Protein AF-A0A2H6IXK8-F1 (afdb_monomer)

Sequence (122 aa):
MTLLELSEFARNVGIVLAGGIGIWLAWLRVTVANKQAELARRDHVAELFTRAVGQLADSKLEVRLGAIYTLRQIANDFPDLTSAVFELLSAYLRENAVDYGEDQPPIDVREIMAILKQGLGG

Secondary structure (DSSP, 8-state):
--HHHHHHHHHHHHHHHHHHHHHHHHHHHHHHHHHHHHHHHHHHHHHHHHHHHHHTT-SSHHHHHHHHHHHHHHHHH-TTTHHHHHHHHHHHHHHT----TTSPPPHHHHHHHHHHHHHH--

Structure (mmCIF, N/CA/C/O backbone):
data_AF-A0A2H6IXK8-F1
#
_entry.id   AF-A0A2H6IXK8-F1
#
loop_
_atom_site.group_PDB
_atom_site.id
_atom_site.type_symbol
_atom_site.label_atom_id
_atom_site.label_alt_id
_atom_site.label_comp_id
_atom_site.label_asym_id
_atom_site.label_entity_id
_atom_site.label_seq_id
_atom_site.pdbx_PDB_ins_code
_atom_site.Cartn_x
_atom_site.Cartn_y
_atom_site.Cartn_z
_atom_site.occupancy
_atom_site.B_iso_or_equiv
_atom_site.auth_seq_id
_atom_site.auth_comp_id
_atom_site.auth_asym_id
_atom_site.auth_atom_id
_atom_site.pdbx_PDB_model_num
ATOM 1 N N . MET A 1 1 ? 45.369 -3.514 -51.757 1.00 59.88 1 MET A N 1
ATOM 2 C CA . MET A 1 1 ? 44.497 -4.227 -50.807 1.00 59.88 1 MET A CA 1
ATOM 3 C C . MET A 1 1 ? 44.241 -5.606 -51.371 1.00 59.88 1 MET A C 1
ATOM 5 O O . MET A 1 1 ? 43.721 -5.702 -52.481 1.00 59.88 1 MET A O 1
ATOM 9 N N . THR A 1 2 ? 44.720 -6.648 -50.698 1.00 85.88 2 THR A N 1
ATOM 10 C CA . THR A 1 2 ? 44.518 -8.027 -51.172 1.00 85.88 2 THR A CA 1
ATOM 11 C C . THR A 1 2 ? 43.104 -8.499 -50.808 1.00 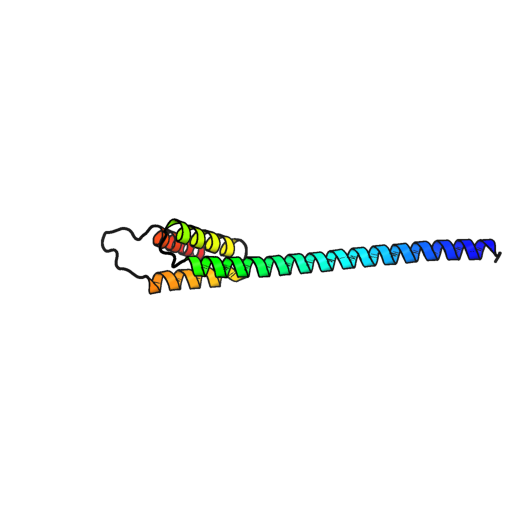85.88 2 THR A C 1
ATOM 13 O O . THR A 1 2 ? 42.500 -7.991 -49.866 1.00 85.88 2 THR A O 1
ATOM 16 N N . LEU A 1 3 ? 42.541 -9.456 -51.557 1.00 79.94 3 LEU A N 1
ATOM 17 C CA . LEU A 1 3 ? 41.193 -9.994 -51.288 1.00 79.94 3 LEU A CA 1
ATOM 18 C C . LEU A 1 3 ? 41.066 -10.599 -49.873 1.00 79.94 3 LEU A C 1
ATOM 20 O O . LEU A 1 3 ? 39.980 -10.596 -49.297 1.00 79.94 3 LEU A O 1
ATOM 24 N N . LEU A 1 4 ? 42.182 -11.066 -49.304 1.00 80.19 4 LEU A N 1
ATOM 25 C CA . LEU A 1 4 ? 42.270 -11.607 -47.948 1.00 80.19 4 LEU A CA 1
ATOM 26 C C . LEU A 1 4 ? 42.059 -10.518 -46.883 1.00 80.19 4 LEU A C 1
ATOM 28 O O . LEU A 1 4 ? 41.185 -10.676 -46.033 1.00 80.19 4 LEU A O 1
ATOM 32 N N . GLU A 1 5 ? 42.743 -9.374 -46.988 1.00 83.00 5 GLU A N 1
ATOM 33 C CA . GLU A 1 5 ? 42.606 -8.248 -46.043 1.00 83.00 5 GLU A CA 1
ATOM 34 C C . GLU A 1 5 ? 41.179 -7.675 -46.004 1.00 83.00 5 GLU A C 1
ATOM 36 O O . GLU A 1 5 ? 40.664 -7.346 -44.935 1.00 83.00 5 GLU A O 1
ATOM 41 N N . LEU A 1 6 ? 40.508 -7.591 -47.162 1.00 82.62 6 LEU A N 1
ATOM 42 C CA . LEU A 1 6 ? 39.114 -7.135 -47.248 1.00 82.62 6 LEU A CA 1
ATOM 43 C C . LEU A 1 6 ? 38.172 -8.085 -46.484 1.00 82.62 6 LEU A C 1
ATOM 45 O O . LEU A 1 6 ? 37.260 -7.629 -45.793 1.00 82.62 6 LEU A O 1
ATOM 49 N N . SER A 1 7 ? 38.400 -9.400 -46.591 1.00 85.00 7 SER A N 1
ATOM 50 C CA . SER A 1 7 ? 37.580 -10.420 -45.927 1.00 85.00 7 SER A CA 1
ATOM 51 C C . SER A 1 7 ? 37.776 -10.445 -44.406 1.00 85.00 7 SER A C 1
ATOM 53 O O . SER A 1 7 ? 36.801 -10.545 -43.659 1.00 85.00 7 SER A O 1
ATOM 55 N N . GLU A 1 8 ? 39.014 -10.279 -43.934 1.00 86.56 8 GLU A N 1
ATOM 56 C CA . GLU A 1 8 ? 39.338 -10.210 -42.507 1.00 86.56 8 GLU A CA 1
ATOM 57 C C . GLU A 1 8 ? 38.770 -8.939 -41.870 1.00 86.56 8 GLU A C 1
ATOM 59 O O . GLU A 1 8 ? 38.158 -8.999 -40.799 1.00 86.56 8 GLU A O 1
ATOM 64 N N . PHE A 1 9 ? 38.889 -7.801 -42.562 1.00 84.31 9 PHE A N 1
ATOM 65 C CA . PHE A 1 9 ? 38.289 -6.542 -42.132 1.00 84.31 9 PHE A CA 1
ATOM 66 C C . PHE A 1 9 ? 36.763 -6.648 -42.042 1.00 84.31 9 PHE A C 1
ATOM 68 O O . PHE A 1 9 ? 36.183 -6.326 -41.004 1.00 84.31 9 PHE A O 1
ATOM 75 N N . ALA A 1 10 ? 36.110 -7.169 -43.086 1.00 88.69 10 ALA A N 1
ATOM 76 C CA . ALA A 1 10 ? 34.660 -7.356 -43.104 1.00 88.69 10 ALA A CA 1
ATOM 77 C C . ALA A 1 10 ? 34.180 -8.279 -41.969 1.00 88.69 10 ALA A C 1
ATOM 79 O O . ALA A 1 10 ? 33.195 -7.972 -41.293 1.00 88.69 10 ALA A O 1
ATOM 80 N N . ARG A 1 11 ? 34.903 -9.376 -41.707 1.00 88.00 11 ARG A N 1
ATOM 81 C CA . ARG A 1 11 ? 34.605 -10.301 -40.604 1.00 88.00 11 ARG A CA 1
ATOM 82 C C . ARG A 1 11 ? 34.716 -9.619 -39.239 1.00 88.00 11 ARG A C 1
ATOM 84 O O . ARG A 1 11 ? 33.814 -9.764 -38.415 1.00 88.00 11 ARG A O 1
ATOM 91 N N . ASN A 1 12 ? 35.788 -8.865 -39.002 1.00 87.00 12 ASN A N 1
ATOM 92 C CA . ASN A 1 12 ? 36.014 -8.191 -37.721 1.00 87.00 12 ASN A CA 1
ATOM 93 C C . ASN A 1 12 ? 34.976 -7.088 -37.472 1.00 87.00 12 ASN A C 1
ATOM 95 O O . ASN A 1 12 ? 34.421 -7.008 -36.375 1.00 87.00 12 ASN A O 1
ATOM 99 N N . VAL A 1 13 ? 34.646 -6.299 -38.499 1.00 92.94 13 VAL A N 1
ATOM 100 C CA . VAL A 1 13 ? 33.572 -5.296 -38.432 1.00 92.94 13 VAL A CA 1
ATOM 101 C C . VAL A 1 13 ? 32.228 -5.963 -38.129 1.00 92.94 13 VAL A C 1
ATOM 103 O O . VAL A 1 13 ? 31.510 -5.504 -37.243 1.00 92.94 13 VAL A O 1
ATOM 106 N N . GLY A 1 14 ? 31.911 -7.082 -38.786 1.00 93.25 14 GLY A N 1
ATOM 107 C CA . GLY A 1 14 ? 30.685 -7.839 -38.525 1.00 93.25 14 GLY A CA 1
ATOM 108 C C . GLY A 1 14 ? 30.565 -8.319 -37.074 1.00 93.25 14 GLY A C 1
ATOM 109 O O . GLY A 1 14 ? 29.506 -8.165 -36.468 1.00 93.25 14 GLY A O 1
ATOM 110 N N . ILE A 1 15 ? 31.650 -8.837 -36.486 1.00 93.69 15 ILE A N 1
ATOM 111 C CA . ILE A 1 15 ? 31.676 -9.285 -35.081 1.00 93.69 15 ILE A CA 1
ATOM 112 C C . ILE A 1 15 ? 31.479 -8.107 -34.122 1.00 93.69 15 ILE A C 1
ATOM 114 O O . ILE A 1 15 ? 30.683 -8.210 -33.189 1.00 93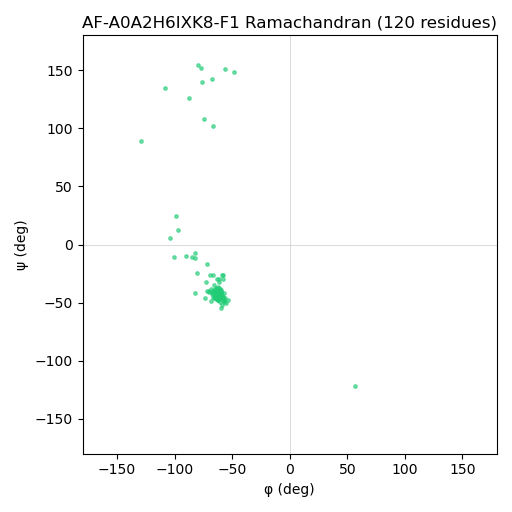.69 15 ILE A O 1
ATOM 118 N N . VAL A 1 16 ? 32.170 -6.986 -34.348 1.00 93.25 16 VAL A N 1
ATOM 119 C CA . VAL A 1 16 ? 32.051 -5.794 -33.493 1.00 93.25 16 VAL A CA 1
ATOM 120 C C . VAL A 1 16 ? 30.635 -5.221 -33.551 1.00 93.25 16 VAL A C 1
ATOM 122 O O . VAL A 1 16 ? 30.063 -4.902 -32.508 1.00 93.25 16 VAL A O 1
ATOM 125 N N . LEU A 1 17 ? 30.034 -5.152 -34.742 1.00 94.56 17 LEU A N 1
ATOM 126 C CA . LEU A 1 17 ? 28.651 -4.702 -34.907 1.00 94.56 17 LEU A CA 1
ATOM 127 C C . LEU A 1 17 ? 27.661 -5.653 -34.227 1.00 94.56 17 LEU A C 1
ATOM 129 O O . LEU A 1 17 ? 26.794 -5.197 -33.485 1.00 94.56 17 LEU A O 1
ATOM 133 N N . ALA A 1 18 ? 27.812 -6.966 -34.417 1.00 93.69 18 ALA A N 1
ATOM 134 C CA . ALA A 1 18 ? 26.962 -7.960 -33.766 1.00 93.69 18 ALA A CA 1
ATOM 135 C C . ALA A 1 18 ? 27.084 -7.904 -32.233 1.00 93.69 18 ALA A C 1
ATOM 137 O O . ALA A 1 18 ? 26.072 -7.950 -31.532 1.00 93.69 18 ALA A O 1
ATOM 138 N N . GLY A 1 19 ? 28.302 -7.739 -31.709 1.00 94.69 19 GLY A N 1
ATOM 139 C CA . GLY A 1 19 ? 28.554 -7.554 -30.280 1.00 94.69 19 GLY A CA 1
ATOM 140 C C . GLY A 1 19 ? 27.921 -6.272 -29.739 1.00 94.69 19 GLY A C 1
ATOM 141 O O . GLY A 1 19 ? 27.239 -6.312 -28.717 1.00 94.69 19 GLY A O 1
ATOM 142 N N . GLY A 1 20 ? 28.068 -5.153 -30.455 1.00 94.12 20 GLY A N 1
ATOM 143 C CA . GLY A 1 20 ? 27.447 -3.876 -30.100 1.00 94.12 20 GLY A CA 1
ATOM 144 C C . GLY A 1 20 ? 25.918 -3.946 -30.076 1.00 94.12 20 GLY A C 1
ATOM 145 O O . GLY A 1 20 ? 25.298 -3.494 -29.114 1.00 94.12 20 GLY A O 1
ATOM 146 N N . ILE A 1 21 ? 25.307 -4.585 -31.080 1.00 95.69 21 ILE A N 1
ATOM 147 C CA . ILE A 1 21 ? 23.858 -4.840 -31.121 1.00 95.69 21 ILE A CA 1
ATOM 148 C C . ILE A 1 21 ? 23.437 -5.741 -29.954 1.00 95.69 21 ILE A C 1
ATOM 150 O O . ILE A 1 21 ? 22.437 -5.461 -29.295 1.00 95.69 21 ILE A O 1
ATOM 154 N N . GLY A 1 22 ? 24.203 -6.794 -29.657 1.00 94.94 22 GLY A N 1
ATOM 155 C CA . GLY A 1 22 ? 23.938 -7.684 -28.526 1.00 94.94 22 GLY A CA 1
ATOM 156 C C . GLY A 1 22 ? 23.943 -6.947 -27.186 1.00 94.94 22 GLY A C 1
ATOM 157 O O . GLY A 1 22 ? 23.008 -7.093 -26.398 1.00 94.94 22 GLY A O 1
ATOM 158 N N . ILE A 1 23 ? 24.949 -6.098 -26.958 1.00 95.12 23 ILE A N 1
ATOM 159 C CA . ILE A 1 23 ? 25.051 -5.253 -25.761 1.00 95.12 23 ILE A CA 1
ATOM 160 C C . ILE A 1 23 ? 23.869 -4.278 -25.697 1.00 95.12 23 ILE A C 1
ATOM 162 O O . ILE A 1 23 ? 23.209 -4.194 -24.663 1.00 95.12 23 ILE A O 1
ATOM 166 N N . TRP A 1 24 ? 23.546 -3.593 -26.796 1.00 92.25 24 TRP A N 1
ATOM 167 C CA . TRP A 1 24 ? 22.404 -2.675 -26.869 1.00 92.25 24 TRP A CA 1
ATOM 168 C C . TRP A 1 24 ? 21.077 -3.360 -26.509 1.00 92.25 24 TRP A C 1
ATOM 170 O O . TRP A 1 24 ? 20.317 -2.863 -25.675 1.00 92.25 24 TRP A O 1
ATOM 180 N N . LEU A 1 25 ? 20.815 -4.537 -27.084 1.00 94.81 25 LEU A N 1
ATOM 181 C CA . LEU A 1 25 ? 19.617 -5.323 -26.787 1.00 94.81 25 LEU A CA 1
ATOM 182 C C . LEU A 1 25 ? 19.583 -5.795 -25.327 1.00 94.81 25 LEU A C 1
ATOM 184 O O . LEU A 1 25 ? 18.511 -5.798 -24.721 1.00 94.81 25 LEU A O 1
ATOM 188 N N . ALA A 1 26 ? 20.729 -6.165 -24.747 1.00 91.75 26 ALA A N 1
ATOM 189 C CA . ALA A 1 26 ? 20.820 -6.533 -23.336 1.00 91.75 26 ALA A CA 1
ATOM 190 C C . ALA A 1 26 ? 20.467 -5.349 -22.416 1.00 91.75 26 ALA A C 1
ATOM 192 O O . ALA A 1 26 ? 19.643 -5.508 -21.512 1.00 91.75 26 ALA A O 1
ATOM 193 N N . TRP A 1 27 ? 20.999 -4.152 -22.690 1.00 91.75 27 TRP A N 1
ATOM 194 C CA . TRP A 1 27 ? 20.655 -2.928 -21.952 1.00 91.75 27 TRP A CA 1
ATOM 195 C C . TRP A 1 27 ? 19.166 -2.579 -22.062 1.00 91.75 27 TRP A C 1
ATOM 197 O O . TRP A 1 27 ? 18.518 -2.284 -21.052 1.00 91.75 27 TRP A O 1
ATOM 207 N N . LEU A 1 28 ? 18.585 -2.677 -23.262 1.00 89.56 28 LEU A N 1
ATOM 208 C CA . LEU A 1 28 ? 17.154 -2.443 -23.461 1.00 89.56 28 LEU A CA 1
ATOM 209 C C . LEU A 1 28 ? 16.302 -3.428 -22.645 1.00 89.56 28 LEU A C 1
ATOM 211 O O . LEU A 1 28 ? 15.369 -3.010 -21.962 1.00 89.56 28 LEU A O 1
ATOM 215 N N . ARG A 1 29 ? 16.643 -4.723 -22.652 1.00 91.06 29 ARG A N 1
ATOM 216 C CA . ARG A 1 29 ? 15.909 -5.743 -21.883 1.00 91.06 29 ARG A CA 1
ATOM 217 C C . ARG A 1 29 ? 15.927 -5.467 -20.382 1.00 91.06 29 ARG A C 1
ATOM 219 O O . ARG A 1 29 ? 14.878 -5.563 -19.753 1.00 91.06 29 ARG A O 1
ATOM 226 N N . VAL A 1 30 ? 17.078 -5.088 -19.823 1.00 88.06 30 VAL A N 1
ATOM 227 C CA . VAL A 1 30 ? 17.201 -4.771 -18.389 1.00 88.06 30 VAL A CA 1
ATOM 228 C C . VAL A 1 30 ? 16.325 -3.574 -18.014 1.00 88.06 30 VAL A C 1
ATOM 230 O O . VAL A 1 30 ? 15.586 -3.632 -17.034 1.00 88.06 30 VAL A O 1
ATOM 233 N N . THR A 1 31 ? 16.344 -2.502 -18.809 1.00 87.38 31 THR A N 1
ATOM 234 C CA . THR A 1 31 ? 15.534 -1.307 -18.508 1.00 87.38 31 THR A CA 1
ATOM 235 C C . THR A 1 31 ? 14.029 -1.567 -18.600 1.00 87.38 31 THR A C 1
ATOM 237 O O . THR A 1 31 ? 13.277 -1.080 -17.755 1.00 87.38 31 THR A O 1
ATOM 240 N N . VAL A 1 32 ? 13.580 -2.356 -19.581 1.00 86.56 32 VAL A N 1
ATOM 241 C CA . VAL A 1 32 ? 12.168 -2.752 -19.711 1.00 86.56 32 VAL A CA 1
ATOM 242 C C . VAL A 1 32 ? 11.742 -3.649 -18.550 1.00 86.56 32 VAL A C 1
ATOM 244 O O . VAL A 1 32 ? 10.701 -3.393 -17.951 1.00 86.56 32 VAL A O 1
ATOM 247 N N . ALA A 1 33 ? 12.556 -4.644 -18.188 1.00 83.50 33 ALA A N 1
ATOM 248 C CA . ALA A 1 33 ? 12.270 -5.537 -17.067 1.00 83.50 33 ALA A CA 1
ATOM 249 C C . ALA A 1 33 ? 12.152 -4.770 -15.740 1.00 83.50 33 ALA A C 1
ATOM 251 O O . ALA A 1 33 ? 11.206 -4.990 -14.990 1.00 83.50 33 ALA A O 1
ATOM 252 N N . ASN A 1 34 ? 13.047 -3.809 -15.488 1.00 85.88 34 ASN A N 1
ATOM 253 C CA . ASN A 1 34 ? 12.990 -2.973 -14.286 1.00 85.88 34 ASN A CA 1
ATOM 254 C C . ASN A 1 34 ? 11.709 -2.128 -14.229 1.00 85.88 34 ASN A C 1
ATOM 256 O O . ASN A 1 34 ? 11.068 -2.051 -13.184 1.00 85.88 34 ASN A O 1
ATOM 260 N N . LYS A 1 35 ? 11.299 -1.526 -15.356 1.00 85.81 35 LYS A N 1
ATOM 261 C CA . LYS A 1 35 ? 10.039 -0.764 -15.430 1.00 85.81 35 LYS A CA 1
ATOM 262 C C . LYS A 1 35 ? 8.815 -1.651 -15.209 1.00 85.81 35 LYS A C 1
ATOM 264 O O . LYS A 1 35 ? 7.890 -1.241 -14.519 1.00 85.81 35 LYS A O 1
ATOM 269 N N . GLN A 1 36 ? 8.807 -2.852 -15.782 1.00 82.19 36 GLN A N 1
ATOM 270 C CA . GLN A 1 36 ? 7.720 -3.811 -15.584 1.00 82.19 36 GLN A CA 1
ATOM 271 C C . GLN A 1 36 ? 7.640 -4.286 -14.132 1.00 82.19 36 GLN A C 1
ATOM 273 O O . GLN A 1 36 ? 6.542 -4.371 -13.596 1.00 82.19 36 GLN A O 1
ATOM 278 N N . ALA A 1 37 ? 8.779 -4.546 -13.485 1.00 82.88 37 ALA A N 1
ATOM 279 C CA . ALA A 1 37 ? 8.820 -4.929 -12.077 1.00 82.88 37 ALA A CA 1
ATOM 280 C C . ALA A 1 37 ? 8.278 -3.817 -11.164 1.00 82.88 37 ALA A C 1
ATOM 282 O O . ALA A 1 37 ? 7.510 -4.102 -10.249 1.00 82.88 37 ALA A O 1
ATOM 283 N N . GLU A 1 38 ? 8.622 -2.557 -11.440 1.00 85.19 38 GLU A N 1
ATOM 284 C CA . GLU A 1 38 ? 8.094 -1.407 -10.696 1.00 85.19 38 GLU A CA 1
ATOM 285 C C . GLU A 1 38 ? 6.579 -1.241 -10.889 1.00 85.19 38 GLU A C 1
ATOM 287 O O . GLU A 1 38 ? 5.848 -1.066 -9.916 1.00 85.19 38 GLU A O 1
ATOM 292 N N . LEU A 1 39 ? 6.081 -1.358 -12.126 1.00 84.31 39 LEU A N 1
ATOM 293 C CA . LEU A 1 39 ? 4.640 -1.315 -12.401 1.00 84.31 39 LEU A CA 1
ATOM 294 C C . LEU A 1 39 ? 3.897 -2.467 -11.717 1.00 84.31 39 LEU A C 1
ATOM 296 O O . LEU A 1 39 ? 2.910 -2.230 -11.031 1.00 84.31 39 LEU A O 1
ATOM 300 N N . ALA A 1 40 ? 4.411 -3.694 -11.818 1.00 84.88 40 ALA A N 1
ATOM 301 C CA . ALA A 1 40 ? 3.820 -4.852 -11.155 1.00 84.88 40 ALA A CA 1
ATOM 302 C C . ALA A 1 40 ? 3.804 -4.692 -9.627 1.00 84.88 40 ALA A C 1
ATOM 304 O O . ALA A 1 40 ? 2.831 -5.068 -8.976 1.00 84.88 40 ALA A O 1
ATOM 305 N N . ARG A 1 41 ? 4.853 -4.096 -9.043 1.00 87.88 41 ARG A N 1
ATOM 306 C CA . ARG A 1 41 ? 4.896 -3.772 -7.611 1.00 87.88 41 ARG A CA 1
ATOM 307 C C . ARG A 1 41 ? 3.809 -2.764 -7.232 1.00 87.88 41 ARG A C 1
ATOM 309 O O . ARG A 1 41 ? 3.168 -2.945 -6.198 1.00 87.88 41 ARG A O 1
ATOM 316 N N . ARG A 1 42 ? 3.590 -1.738 -8.062 1.00 89.69 42 ARG A N 1
ATOM 317 C CA . ARG A 1 42 ? 2.533 -0.731 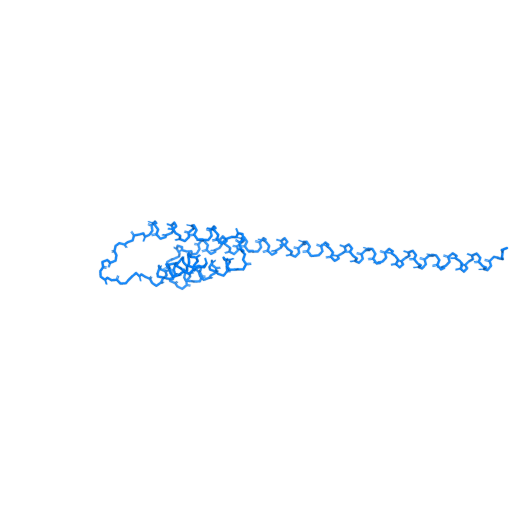-7.871 1.00 89.69 42 ARG A CA 1
ATOM 318 C C . ARG A 1 42 ? 1.128 -1.322 -7.982 1.00 89.69 42 ARG A C 1
ATOM 320 O O . ARG A 1 42 ? 0.300 -1.075 -7.109 1.00 89.69 42 ARG A O 1
ATOM 327 N N . ASP A 1 43 ? 0.875 -2.139 -8.996 1.00 91.06 43 ASP A N 1
ATOM 328 C CA . ASP A 1 43 ? -0.419 -2.808 -9.161 1.00 91.06 43 ASP A CA 1
ATOM 329 C C . ASP A 1 43 ? -0.703 -3.750 -7.983 1.00 91.06 43 ASP A C 1
ATOM 331 O O . ASP A 1 43 ? -1.806 -3.770 -7.435 1.00 91.06 43 ASP A O 1
ATOM 335 N N . HIS A 1 44 ? 0.322 -4.477 -7.529 1.00 93.44 44 HIS A N 1
ATOM 336 C CA . HIS A 1 44 ? 0.193 -5.387 -6.399 1.00 93.44 44 HIS A CA 1
ATOM 337 C C . HIS A 1 44 ? -0.136 -4.661 -5.087 1.00 93.44 44 HIS A C 1
ATOM 339 O O . HIS A 1 44 ? -1.036 -5.094 -4.365 1.00 93.44 44 HIS A O 1
ATOM 345 N N . VAL A 1 45 ? 0.542 -3.548 -4.770 1.00 96.00 45 VAL A N 1
ATOM 346 C CA . VAL A 1 45 ? 0.218 -2.784 -3.550 1.00 96.00 45 VAL A CA 1
ATOM 347 C C . VAL A 1 45 ? -1.171 -2.155 -3.627 1.00 96.00 45 VAL A C 1
ATOM 349 O O . VAL A 1 45 ? -1.869 -2.135 -2.615 1.00 96.00 45 VAL A O 1
ATOM 352 N N . ALA A 1 46 ? -1.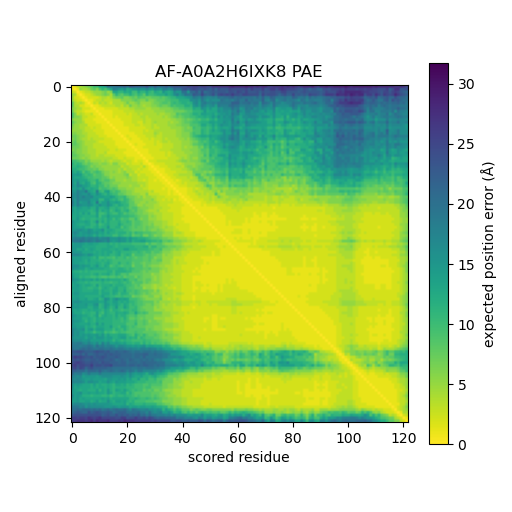614 -1.710 -4.806 1.00 93.12 46 ALA A N 1
ATOM 353 C CA . ALA A 1 46 ? -2.967 -1.191 -4.981 1.00 93.12 46 ALA A CA 1
ATOM 354 C C . ALA A 1 46 ? -4.025 -2.268 -4.680 1.00 93.12 46 ALA A C 1
ATOM 356 O O . ALA A 1 46 ? -4.971 -2.008 -3.935 1.00 93.12 46 ALA A O 1
ATOM 357 N N . GLU A 1 47 ? -3.834 -3.496 -5.173 1.00 96.31 47 GLU A N 1
ATOM 358 C CA . GLU A 1 47 ? -4.730 -4.617 -4.867 1.00 96.31 47 GL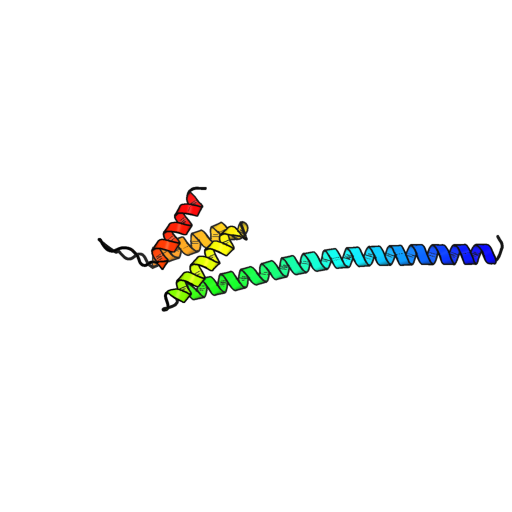U A CA 1
ATOM 359 C C . GLU A 1 47 ? -4.729 -4.960 -3.367 1.00 96.31 47 GLU A C 1
ATOM 361 O O . GLU A 1 47 ? -5.796 -5.141 -2.769 1.00 96.31 47 GLU A O 1
ATOM 366 N N . LEU A 1 48 ? -3.547 -5.024 -2.742 1.00 96.81 48 LEU A N 1
ATOM 367 C CA . LEU A 1 48 ? -3.418 -5.277 -1.303 1.00 96.81 48 LEU A CA 1
ATOM 368 C C . LEU A 1 48 ? -4.104 -4.192 -0.472 1.00 96.81 48 LEU A C 1
ATOM 370 O O . LEU A 1 48 ? -4.803 -4.520 0.487 1.00 96.81 48 LEU A O 1
ATOM 374 N N . PHE A 1 49 ? -3.946 -2.924 -0.857 1.00 97.38 49 PHE A N 1
ATOM 375 C CA . PHE A 1 49 ? -4.613 -1.800 -0.213 1.00 97.38 49 PHE A CA 1
ATOM 376 C C . PHE A 1 49 ? -6.132 -1.964 -0.298 1.00 97.38 49 PHE A C 1
ATOM 378 O O . PHE A 1 49 ? -6.793 -2.016 0.738 1.00 97.38 49 PHE A O 1
ATOM 385 N N . THR A 1 50 ? -6.691 -2.143 -1.501 1.00 96.75 50 THR A N 1
ATOM 386 C CA . THR A 1 50 ? -8.139 -2.341 -1.690 1.00 96.75 50 THR A CA 1
ATOM 387 C C . THR A 1 50 ? -8.667 -3.532 -0.890 1.00 96.75 50 THR A C 1
ATOM 389 O O . THR A 1 50 ? -9.725 -3.435 -0.263 1.00 96.75 50 THR A O 1
ATOM 392 N N . ARG A 1 51 ? -7.929 -4.647 -0.865 1.00 97.81 51 ARG A N 1
ATOM 393 C CA . ARG A 1 51 ? -8.306 -5.836 -0.094 1.00 97.81 51 ARG A CA 1
ATOM 394 C C . ARG A 1 51 ? -8.320 -5.561 1.409 1.00 97.81 51 ARG A C 1
ATOM 396 O O . ARG A 1 51 ? -9.292 -5.922 2.067 1.00 97.81 51 ARG A O 1
ATOM 403 N N . ALA A 1 52 ? -7.281 -4.915 1.937 1.00 98.06 52 ALA A N 1
ATOM 404 C CA . ALA A 1 52 ? -7.203 -4.570 3.352 1.00 98.06 52 ALA A CA 1
ATOM 405 C C . ALA A 1 52 ? -8.320 -3.594 3.753 1.00 98.06 52 ALA A C 1
ATOM 407 O O . ALA A 1 52 ? -8.978 -3.809 4.767 1.00 98.06 52 ALA A O 1
ATOM 408 N N . VAL A 1 53 ? -8.618 -2.586 2.922 1.00 97.19 53 VAL A N 1
ATOM 409 C CA . VAL A 1 53 ? -9.762 -1.685 3.150 1.00 97.19 53 VAL A CA 1
ATOM 410 C C . VAL A 1 53 ? -11.072 -2.470 3.249 1.00 97.19 53 VAL A C 1
ATOM 412 O O . VAL A 1 53 ? -11.823 -2.284 4.203 1.00 97.19 53 VAL A O 1
ATOM 415 N N . GLY A 1 54 ? -11.337 -3.390 2.314 1.00 96.38 54 GLY A N 1
ATOM 416 C CA . GLY A 1 54 ? -12.559 -4.203 2.338 1.00 96.38 54 GLY A CA 1
ATOM 417 C C . GLY A 1 54 ? -12.668 -5.125 3.559 1.00 96.38 54 GLY A C 1
ATOM 418 O O . GLY A 1 54 ? -13.767 -5.401 4.033 1.00 96.38 54 GLY A O 1
ATOM 419 N N . GLN A 1 55 ? -11.534 -5.574 4.097 1.00 97.69 55 GLN A N 1
ATOM 420 C CA . GLN A 1 55 ? -11.461 -6.445 5.273 1.00 97.69 55 GLN A CA 1
ATOM 421 C C . GLN A 1 55 ? -11.569 -5.692 6.607 1.00 97.69 55 GLN A C 1
ATOM 423 O O . GLN A 1 55 ? -11.773 -6.318 7.647 1.00 97.69 55 GLN A O 1
ATOM 428 N N . LEU A 1 56 ? -11.474 -4.359 6.598 1.00 95.19 56 LEU A N 1
ATOM 429 C CA . LEU A 1 56 ? -11.530 -3.544 7.811 1.00 95.19 56 LEU A CA 1
ATOM 430 C C . LEU A 1 56 ? -12.909 -3.594 8.494 1.00 95.19 56 LEU A C 1
ATOM 432 O O . LEU A 1 56 ? -12.992 -3.450 9.708 1.00 95.19 56 LEU A O 1
ATOM 436 N N . ALA A 1 57 ? -13.973 -3.860 7.732 1.00 90.69 57 ALA A N 1
ATOM 437 C CA . ALA A 1 57 ? -15.343 -4.004 8.230 1.00 90.69 57 ALA A CA 1
ATOM 438 C C . ALA A 1 57 ? -15.765 -5.471 8.469 1.00 90.69 57 ALA A C 1
ATOM 440 O O . ALA A 1 57 ? -16.952 -5.753 8.641 1.00 90.69 57 ALA A O 1
ATOM 441 N N . ASP A 1 58 ? -14.828 -6.427 8.453 1.00 96.88 58 ASP A N 1
ATOM 442 C CA . ASP A 1 58 ? -15.167 -7.840 8.644 1.00 96.88 58 ASP A CA 1
ATOM 443 C C . ASP A 1 58 ? -15.667 -8.113 10.074 1.00 96.88 58 ASP A C 1
ATOM 445 O O . ASP A 1 58 ? -15.153 -7.591 11.063 1.00 96.88 58 ASP A O 1
ATOM 449 N N . SER A 1 59 ? -16.657 -8.991 10.207 1.00 95.38 59 SER A N 1
ATOM 450 C CA . SER A 1 59 ? -17.168 -9.447 11.506 1.00 95.38 59 SER A CA 1
ATOM 451 C C . SER A 1 59 ? -16.101 -10.104 12.398 1.00 95.38 59 SER A C 1
ATOM 453 O O . SER A 1 59 ? -16.172 -10.008 13.627 1.00 95.38 59 SER A O 1
ATOM 455 N N . LYS A 1 60 ? -15.091 -10.743 11.798 1.00 97.88 60 LYS A N 1
ATOM 456 C CA . LYS A 1 60 ? -14.039 -11.490 12.489 1.00 97.88 60 LYS A CA 1
ATOM 457 C C . LYS A 1 60 ? -12.882 -10.582 12.877 1.00 97.88 60 LYS A C 1
ATOM 459 O O . LYS A 1 60 ? -12.279 -9.915 12.036 1.00 97.88 60 LYS A O 1
ATOM 464 N N . LEU A 1 61 ? -12.527 -10.607 14.158 1.00 96.75 61 LEU A N 1
ATOM 465 C CA . LEU A 1 61 ? -11.474 -9.759 14.709 1.00 96.75 61 LEU A CA 1
ATOM 466 C C . LEU A 1 61 ? -10.110 -10.035 14.063 1.00 96.75 61 LEU A C 1
ATOM 468 O O . LEU A 1 61 ? -9.379 -9.101 13.745 1.00 96.75 61 LEU A O 1
ATOM 472 N N . GLU A 1 62 ? -9.774 -11.302 13.835 1.00 97.94 62 GLU A N 1
ATOM 473 C CA . GLU A 1 62 ? -8.517 -11.714 13.212 1.00 97.94 62 GLU A CA 1
ATOM 474 C C . GLU A 1 62 ? -8.362 -11.181 11.779 1.00 97.94 62 GLU A C 1
ATOM 476 O O . GLU A 1 62 ? -7.252 -10.841 11.368 1.00 97.94 62 GLU A O 1
ATOM 481 N N . VAL A 1 63 ? -9.471 -11.034 11.043 1.00 98.25 63 VAL A N 1
ATOM 482 C CA . VAL A 1 63 ? -9.477 -10.464 9.688 1.00 98.25 63 VAL A CA 1
ATOM 483 C C . VAL A 1 63 ? -9.255 -8.954 9.748 1.00 98.25 63 VAL A C 1
ATOM 485 O O . VAL A 1 63 ? -8.391 -8.441 9.036 1.00 98.25 63 VAL A O 1
ATOM 488 N N . ARG A 1 64 ? -9.953 -8.249 10.650 1.00 97.69 64 ARG A N 1
ATOM 489 C CA . ARG A 1 64 ? -9.766 -6.801 10.839 1.00 97.69 64 ARG A CA 1
ATOM 490 C C . ARG A 1 64 ? -8.350 -6.454 11.292 1.00 97.69 64 ARG A C 1
ATOM 492 O O . ARG A 1 64 ? -7.740 -5.539 10.748 1.00 97.69 64 ARG A O 1
ATOM 499 N N . LEU A 1 65 ? -7.791 -7.204 12.243 1.00 98.19 65 LEU A N 1
ATOM 500 C CA . LEU A 1 65 ? -6.406 -7.012 12.684 1.00 98.19 65 LEU A CA 1
ATOM 501 C C . LEU A 1 65 ? -5.408 -7.273 11.552 1.00 98.19 65 LEU A C 1
ATOM 503 O O . LEU A 1 65 ? -4.469 -6.495 11.383 1.00 98.19 65 LEU A O 1
ATOM 507 N N . GLY A 1 66 ? -5.640 -8.313 10.743 1.00 98.12 66 GLY A N 1
ATOM 508 C CA . GLY A 1 66 ? -4.863 -8.566 9.531 1.00 98.12 66 GLY A CA 1
ATOM 509 C C . GLY A 1 66 ? -4.861 -7.357 8.594 1.00 98.12 66 GLY A C 1
ATOM 510 O O . GLY A 1 66 ? -3.792 -6.874 8.223 1.00 98.12 66 GLY A O 1
ATOM 511 N N . ALA A 1 67 ? -6.040 -6.805 8.301 1.00 98.25 67 ALA A N 1
ATOM 512 C CA . ALA A 1 67 ? -6.187 -5.604 7.484 1.00 98.25 67 ALA A CA 1
ATOM 513 C C . ALA A 1 67 ? -5.437 -4.391 8.059 1.00 98.25 67 ALA A C 1
ATOM 515 O O . ALA A 1 67 ? -4.684 -3.735 7.339 1.00 98.25 67 ALA A O 1
ATOM 516 N N . ILE A 1 68 ? -5.586 -4.117 9.359 1.00 98.31 68 ILE A N 1
ATOM 517 C CA . ILE A 1 68 ? -4.915 -3.001 10.047 1.00 98.31 68 ILE A CA 1
ATOM 518 C C . ILE A 1 68 ? -3.390 -3.135 9.950 1.00 98.31 68 ILE A C 1
ATOM 520 O O . ILE A 1 68 ? -2.684 -2.154 9.698 1.00 98.31 68 ILE A O 1
ATOM 524 N N . TYR A 1 69 ? -2.861 -4.348 10.112 1.00 97.75 69 TYR A N 1
ATOM 525 C CA . TYR A 1 69 ? -1.421 -4.594 10.043 1.00 97.75 69 TYR A CA 1
ATOM 526 C C . TYR A 1 69 ? -0.889 -4.479 8.618 1.00 97.75 69 TYR A C 1
ATOM 528 O O . TYR A 1 69 ? 0.168 -3.879 8.420 1.00 97.75 69 TYR A O 1
ATOM 536 N N . THR A 1 70 ? -1.639 -4.971 7.631 1.00 98.31 70 THR A N 1
ATOM 537 C CA . THR A 1 70 ? -1.318 -4.770 6.216 1.00 98.31 70 THR A CA 1
ATOM 538 C C . THR A 1 70 ? -1.312 -3.286 5.856 1.00 98.31 70 THR A C 1
ATOM 540 O O . THR A 1 70 ? -0.363 -2.828 5.229 1.00 98.31 70 THR A O 1
ATOM 543 N N . LEU A 1 71 ? -2.300 -2.504 6.302 1.00 98.06 71 LEU A N 1
ATOM 544 C CA . LEU A 1 71 ? -2.345 -1.058 6.060 1.00 98.06 71 LEU A CA 1
ATOM 545 C C . LEU A 1 71 ? -1.151 -0.330 6.692 1.00 98.06 71 LEU A C 1
ATOM 547 O O . LEU A 1 71 ? -0.515 0.486 6.026 1.00 98.06 71 LEU A O 1
ATOM 551 N N . ARG A 1 72 ? -0.789 -0.666 7.938 1.00 97.50 72 ARG A N 1
ATOM 552 C CA . ARG A 1 72 ? 0.431 -0.150 8.584 1.00 97.50 72 ARG A CA 1
ATOM 553 C C . ARG A 1 72 ? 1.684 -0.496 7.780 1.00 97.50 72 ARG A C 1
ATOM 555 O O . ARG A 1 72 ? 2.535 0.367 7.592 1.00 97.50 72 ARG A O 1
ATOM 562 N N . GLN A 1 73 ? 1.805 -1.734 7.307 1.00 96.94 73 GLN A N 1
ATOM 563 C CA . GLN A 1 73 ? 2.950 -2.138 6.496 1.00 96.94 73 GLN A CA 1
ATOM 564 C C . GLN A 1 73 ? 3.007 -1.357 5.177 1.00 96.94 73 GLN A C 1
ATOM 566 O O . GLN A 1 73 ? 4.065 -0.842 4.832 1.00 96.94 73 GLN A O 1
ATOM 571 N N . ILE A 1 74 ? 1.876 -1.198 4.483 1.00 96.88 74 ILE A N 1
ATOM 572 C CA . ILE A 1 74 ? 1.795 -0.398 3.253 1.00 96.88 74 ILE A CA 1
ATOM 573 C C . ILE A 1 74 ? 2.242 1.042 3.519 1.00 96.88 74 ILE A C 1
ATOM 575 O O . ILE A 1 74 ? 3.051 1.569 2.763 1.00 96.88 74 ILE A O 1
ATOM 579 N N . ALA A 1 75 ? 1.777 1.659 4.609 1.00 96.06 75 ALA A N 1
ATOM 580 C CA . ALA A 1 75 ? 2.171 3.019 4.973 1.00 96.06 75 ALA A CA 1
ATOM 581 C C . ALA A 1 75 ? 3.682 3.169 5.230 1.00 96.06 75 ALA A C 1
ATOM 583 O O . ALA A 1 75 ? 4.219 4.248 4.995 1.00 96.06 75 ALA A O 1
ATOM 584 N N . ASN A 1 76 ? 4.355 2.115 5.702 1.00 94.62 76 ASN A N 1
ATOM 585 C CA . ASN A 1 76 ? 5.800 2.116 5.946 1.00 94.62 76 ASN A CA 1
ATOM 586 C C . ASN A 1 76 ? 6.612 1.845 4.670 1.00 94.62 76 ASN A C 1
ATOM 588 O O . ASN A 1 76 ? 7.642 2.478 4.446 1.00 94.62 76 ASN A O 1
ATOM 592 N N . ASP A 1 77 ? 6.156 0.901 3.844 1.00 95.31 77 ASP A N 1
ATOM 593 C CA . ASP A 1 77 ? 6.869 0.448 2.645 1.00 95.31 77 ASP A CA 1
ATOM 594 C C . ASP A 1 77 ? 6.664 1.398 1.447 1.00 95.31 77 ASP A C 1
ATOM 596 O O . ASP A 1 77 ? 7.503 1.439 0.541 1.00 95.31 77 ASP A O 1
ATOM 600 N N . PHE A 1 78 ? 5.562 2.161 1.438 1.00 94.25 78 PHE A N 1
ATOM 601 C CA . PHE A 1 78 ? 5.151 3.064 0.358 1.00 94.25 78 PHE A CA 1
ATOM 602 C C . PHE A 1 78 ? 4.834 4.467 0.913 1.00 94.25 78 PHE A C 1
ATOM 604 O O . PHE A 1 78 ? 3.682 4.757 1.251 1.00 94.25 78 PHE A O 1
ATOM 611 N N . PRO A 1 79 ? 5.841 5.361 1.001 1.00 93.19 79 PRO A N 1
ATOM 612 C CA . PRO A 1 79 ? 5.685 6.699 1.582 1.00 93.19 79 PRO A CA 1
ATOM 613 C C . PRO A 1 79 ? 4.630 7.583 0.901 1.00 93.19 79 PRO A C 1
ATOM 615 O O . PRO A 1 79 ? 4.058 8.476 1.523 1.00 93.19 79 PRO A O 1
ATOM 618 N N . ASP A 1 80 ? 4.354 7.347 -0.383 1.00 93.56 80 ASP A N 1
ATOM 619 C CA . ASP A 1 80 ? 3.305 8.036 -1.139 1.00 93.56 80 ASP A CA 1
ATOM 620 C C . ASP A 1 80 ? 1.883 7.609 -0.731 1.00 93.56 80 ASP A C 1
ATOM 622 O O . ASP A 1 80 ? 0.930 8.344 -0.990 1.00 93.56 80 ASP A O 1
ATOM 626 N N . LEU A 1 81 ? 1.729 6.473 -0.041 1.00 95.75 81 LEU A N 1
ATOM 627 C CA . LEU A 1 81 ? 0.448 5.973 0.471 1.00 95.75 81 LEU A CA 1
ATOM 628 C C . LEU A 1 81 ? 0.228 6.252 1.965 1.00 95.75 81 LEU A C 1
ATOM 630 O O . LEU A 1 81 ? -0.898 6.100 2.442 1.00 95.75 81 LEU A O 1
ATOM 634 N N . THR A 1 82 ? 1.249 6.694 2.707 1.00 95.56 82 THR A N 1
ATOM 635 C CA . THR A 1 82 ? 1.163 6.930 4.161 1.00 95.56 82 THR A CA 1
ATOM 636 C C . THR A 1 82 ? -0.001 7.852 4.531 1.00 95.56 82 THR A C 1
ATOM 638 O O . THR A 1 82 ? -0.804 7.514 5.401 1.00 95.56 82 THR A O 1
ATOM 641 N N . SER A 1 83 ? -0.147 8.985 3.832 1.00 95.81 83 SER A N 1
ATOM 642 C CA . SER A 1 83 ? -1.237 9.937 4.090 1.00 95.81 83 SER A CA 1
ATOM 643 C C . SER A 1 83 ? -2.615 9.312 3.861 1.00 95.81 83 SER A C 1
ATOM 645 O O . SER A 1 83 ? -3.509 9.488 4.684 1.00 95.81 83 SER A O 1
ATOM 647 N N . ALA A 1 84 ? -2.781 8.551 2.775 1.00 96.19 84 ALA A N 1
ATOM 648 C CA . ALA A 1 84 ? -4.051 7.912 2.438 1.00 96.19 84 ALA A CA 1
ATOM 649 C C . ALA A 1 84 ? -4.441 6.845 3.473 1.00 96.19 84 ALA A C 1
ATOM 651 O O . ALA A 1 84 ? -5.601 6.766 3.876 1.00 96.19 84 ALA A O 1
ATOM 652 N N . VAL A 1 85 ? -3.471 6.058 3.952 1.00 97.06 85 VAL A N 1
ATOM 653 C CA . VAL A 1 85 ? -3.694 5.088 5.035 1.00 97.06 85 VAL A CA 1
ATOM 654 C C . VAL A 1 85 ? -4.124 5.798 6.319 1.00 97.06 85 VAL A C 1
ATOM 656 O O . VAL A 1 85 ? -5.093 5.382 6.953 1.00 97.06 85 VAL A O 1
ATOM 659 N N . PHE A 1 86 ? -3.432 6.866 6.721 1.00 96.69 86 PHE A N 1
ATOM 660 C CA . PHE A 1 86 ? -3.744 7.560 7.975 1.00 96.69 86 PHE A CA 1
ATOM 661 C C . PHE A 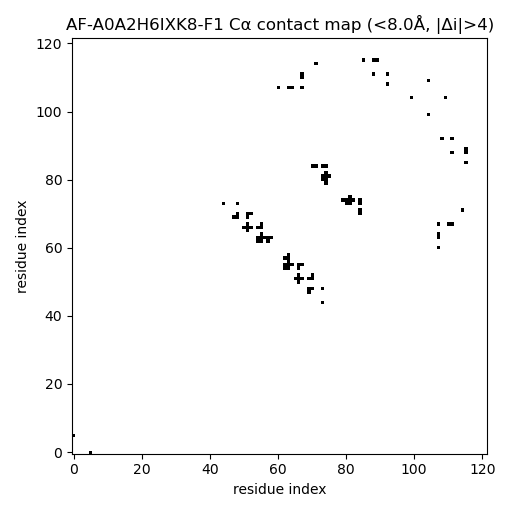1 86 ? -5.091 8.276 7.925 1.00 96.69 86 PHE A C 1
ATOM 663 O O . PHE A 1 86 ? -5.832 8.246 8.910 1.00 96.69 86 PHE A O 1
ATOM 670 N N . GLU A 1 87 ? -5.438 8.874 6.788 1.00 96.81 87 GLU A N 1
ATOM 671 C CA . GLU A 1 87 ? -6.749 9.481 6.574 1.00 96.81 87 GLU A CA 1
ATOM 672 C C . GLU A 1 87 ? -7.864 8.432 6.650 1.00 96.81 87 GLU A C 1
ATOM 674 O O . GLU A 1 87 ? -8.820 8.619 7.404 1.00 96.81 87 GLU A O 1
ATOM 679 N N . LEU A 1 88 ? -7.701 7.291 5.968 1.00 96.88 88 LEU A N 1
ATOM 680 C CA . LEU A 1 88 ? -8.648 6.175 6.017 1.00 96.88 88 LEU A CA 1
ATOM 681 C C . LEU A 1 88 ? -8.860 5.670 7.449 1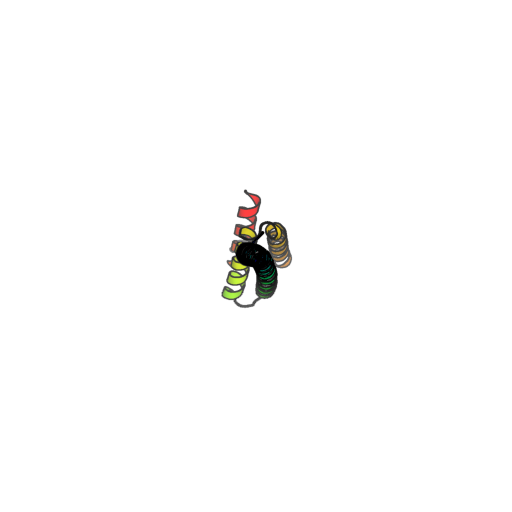.00 96.88 88 LEU A C 1
ATOM 683 O O . LEU A 1 88 ? -9.994 5.525 7.900 1.00 96.88 88 LEU A O 1
ATOM 687 N N . LEU A 1 89 ? -7.774 5.412 8.176 1.00 96.81 89 LEU A N 1
ATOM 688 C CA . LEU A 1 89 ? -7.828 4.928 9.554 1.00 96.81 89 LEU A CA 1
ATOM 689 C C . LEU A 1 89 ? -8.467 5.956 10.502 1.00 96.81 89 LEU A C 1
ATOM 691 O O . LEU A 1 89 ? -9.250 5.593 11.381 1.00 96.81 89 LEU A O 1
ATOM 695 N N . SER A 1 90 ? -8.186 7.243 10.297 1.00 96.12 90 SER A N 1
ATOM 696 C CA . SER A 1 90 ? -8.809 8.332 11.058 1.00 96.12 90 SER A CA 1
ATOM 697 C C . SER A 1 90 ? -10.306 8.452 10.766 1.00 96.12 90 SER A C 1
ATOM 699 O O . SER A 1 90 ? -11.096 8.694 11.681 1.00 96.12 90 SER A O 1
ATOM 701 N N . ALA A 1 91 ? -10.710 8.281 9.504 1.00 95.31 91 ALA A N 1
ATOM 702 C CA . ALA A 1 91 ? -12.112 8.248 9.101 1.00 95.31 91 ALA A CA 1
ATOM 703 C C . ALA A 1 91 ? -12.828 7.039 9.714 1.00 95.31 91 ALA A C 1
ATOM 705 O O . ALA A 1 91 ? -13.880 7.207 10.325 1.00 95.31 91 ALA A O 1
ATOM 706 N N . TYR A 1 92 ? -12.205 5.857 9.672 1.00 94.19 92 TYR A N 1
ATOM 707 C CA . TYR A 1 92 ? -12.739 4.645 10.290 1.00 94.19 92 TYR A CA 1
ATOM 708 C C . TYR A 1 92 ? -13.007 4.831 11.789 1.00 94.19 92 TYR A C 1
ATOM 710 O O . TYR A 1 92 ? -14.088 4.484 12.264 1.00 94.19 92 TYR A O 1
ATOM 718 N N . LEU A 1 93 ? -12.067 5.424 12.537 1.00 93.88 93 LEU A N 1
ATOM 719 C CA . LEU A 1 93 ? -12.276 5.728 13.958 1.00 93.88 93 LEU A CA 1
ATOM 720 C C . LEU A 1 93 ? -13.421 6.717 14.191 1.00 93.88 93 LEU A C 1
ATOM 722 O O . LEU A 1 93 ? -14.143 6.592 15.175 1.00 93.88 93 LEU A O 1
ATOM 726 N N . ARG A 1 94 ? -13.582 7.704 13.305 1.00 93.06 94 ARG A N 1
ATOM 727 C CA . ARG A 1 94 ? -14.636 8.720 13.407 1.00 93.06 94 ARG A CA 1
ATOM 728 C C . ARG A 1 94 ? -16.022 8.137 13.148 1.00 93.06 94 ARG A C 1
ATOM 730 O O . ARG A 1 94 ? -16.962 8.500 13.844 1.00 93.06 94 ARG A O 1
ATOM 737 N N . GLU A 1 95 ? -16.143 7.254 12.162 1.00 89.56 95 GLU A N 1
ATOM 738 C CA . GLU A 1 95 ? -17.407 6.589 11.825 1.00 89.56 95 GLU A CA 1
ATOM 739 C C . GLU A 1 95 ? -17.798 5.526 12.857 1.00 89.56 95 GLU A C 1
ATOM 741 O O . GLU A 1 95 ? -18.979 5.354 13.143 1.00 89.56 95 GLU A O 1
ATOM 746 N N . ASN A 1 96 ? -16.811 4.863 13.464 1.00 84.50 96 ASN A N 1
ATOM 747 C CA . ASN A 1 96 ? -17.010 3.863 14.517 1.00 84.50 96 ASN A CA 1
ATOM 748 C C . ASN A 1 96 ? -16.786 4.444 15.921 1.00 84.50 96 ASN A C 1
ATOM 750 O O . ASN A 1 96 ? -16.431 3.714 16.850 1.00 84.50 96 ASN A O 1
ATOM 754 N N . ALA A 1 97 ? -16.947 5.760 16.079 1.00 79.25 97 ALA A N 1
ATOM 755 C CA . ALA A 1 97 ? -16.778 6.423 17.361 1.00 79.25 97 ALA A CA 1
ATOM 756 C C . ALA A 1 97 ? -17.877 5.957 18.325 1.00 79.25 97 ALA A C 1
ATOM 758 O O . ALA A 1 97 ? -19.026 6.391 18.253 1.00 79.25 97 ALA A O 1
ATOM 759 N N . VAL A 1 98 ? -17.504 5.054 19.227 1.00 80.62 98 VAL A N 1
ATOM 760 C CA . VAL A 1 98 ? -18.336 4.576 20.330 1.00 80.62 98 VAL A CA 1
ATOM 761 C C . VAL A 1 98 ? -17.770 5.157 21.619 1.00 80.62 98 VAL A C 1
ATOM 763 O O . VAL A 1 98 ? -16.555 5.160 21.818 1.00 80.62 98 VAL A O 1
ATOM 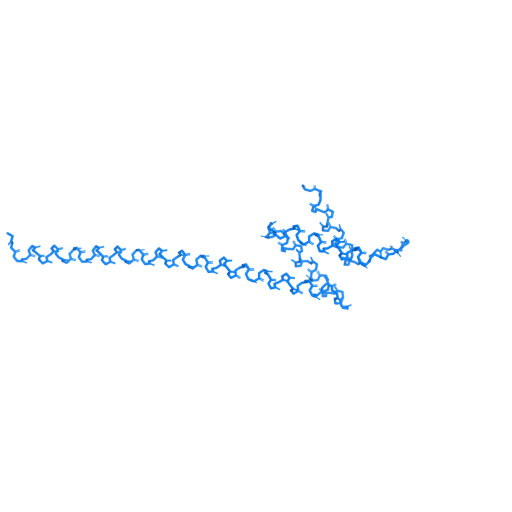766 N N . ASP A 1 99 ? -18.645 5.670 22.483 1.00 83.06 99 ASP A N 1
ATOM 767 C CA . ASP A 1 99 ? -18.262 6.023 23.847 1.00 83.06 99 ASP A CA 1
ATOM 768 C C . ASP A 1 99 ? -18.100 4.731 24.650 1.00 83.06 99 ASP A C 1
ATOM 770 O O . ASP A 1 99 ? -19.073 4.027 24.923 1.00 83.06 99 ASP A O 1
ATOM 774 N N . TYR A 1 100 ? -16.851 4.395 24.965 1.00 80.38 100 TYR A N 1
ATOM 775 C CA . TYR A 1 100 ? -16.520 3.212 25.754 1.00 80.38 100 TYR A CA 1
ATOM 776 C C . TYR A 1 100 ? -16.671 3.464 27.263 1.00 80.38 100 TYR A C 1
ATOM 778 O O . TYR A 1 100 ? -16.577 2.521 28.043 1.00 80.38 100 TYR A O 1
ATOM 786 N N . GLY A 1 101 ? -16.929 4.702 27.702 1.00 83.75 101 GLY A N 1
ATOM 787 C CA . GLY A 1 101 ? -16.992 5.045 29.120 1.00 83.75 101 GLY A CA 1
ATOM 788 C C . GLY A 1 101 ? -15.697 4.673 29.849 1.00 83.75 101 GLY A C 1
ATOM 789 O O . GLY A 1 101 ? -14.616 5.130 29.484 1.00 83.75 101 GLY A O 1
ATOM 790 N N . GLU A 1 102 ? -15.816 3.827 30.874 1.00 81.62 102 GLU A N 1
ATOM 791 C CA . GLU A 1 102 ? -14.679 3.276 31.630 1.00 81.62 102 GLU A CA 1
ATOM 792 C C . GLU A 1 102 ? -14.072 2.017 30.976 1.00 81.62 102 GLU A C 1
ATOM 794 O O . GLU A 1 102 ? -13.001 1.555 31.384 1.00 81.62 102 GLU A O 1
ATOM 799 N N . ASP A 1 103 ? -14.734 1.443 29.966 1.00 88.38 103 ASP A N 1
ATOM 800 C CA . ASP A 1 103 ? -14.241 0.263 29.265 1.00 88.38 103 ASP A CA 1
ATOM 801 C C . ASP A 1 103 ? -13.123 0.626 28.279 1.00 88.38 103 ASP A C 1
ATOM 803 O O . ASP A 1 103 ? -13.043 1.718 27.712 1.00 88.38 103 ASP A O 1
ATOM 807 N N . GLN A 1 104 ? -12.229 -0.333 28.037 1.00 86.81 104 GLN A N 1
ATOM 808 C CA . GLN A 1 104 ? -11.188 -0.154 27.031 1.00 86.81 104 GLN A CA 1
ATOM 809 C C . GLN A 1 104 ? -11.777 -0.318 25.624 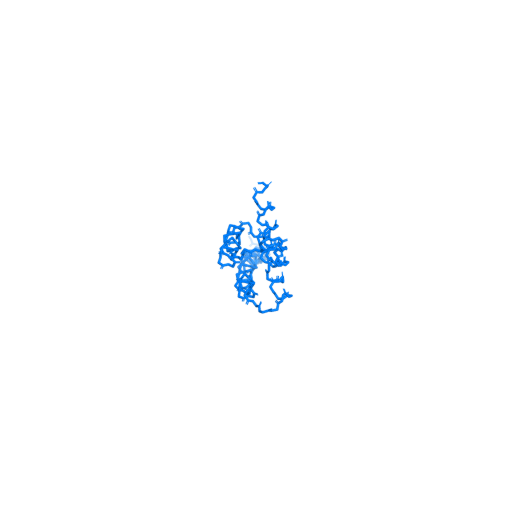1.00 86.81 104 GLN A C 1
ATOM 811 O O . GLN A 1 104 ? -12.525 -1.274 25.395 1.00 86.81 104 GLN A O 1
ATOM 816 N N . PRO A 1 105 ? -11.364 0.513 24.644 1.00 91.19 105 PRO A N 1
ATOM 817 C CA . PRO A 1 105 ? -11.750 0.306 23.257 1.00 91.19 105 PRO A CA 1
ATOM 818 C C . PRO A 1 105 ? -11.354 -1.099 22.777 1.00 91.19 105 PRO A C 1
ATOM 820 O O . PRO A 1 105 ? -10.339 -1.635 23.243 1.00 91.19 105 PRO A O 1
ATOM 823 N N . PRO A 1 106 ? -12.088 -1.686 21.819 1.00 92.44 106 PRO A N 1
ATOM 824 C CA . PRO A 1 106 ? -11.720 -2.919 21.139 1.00 92.44 106 PRO A CA 1
ATOM 825 C C . PRO A 1 106 ? -10.269 -2.916 20.643 1.00 92.44 106 PRO A C 1
ATOM 827 O O . PRO A 1 106 ? -9.695 -1.876 20.322 1.00 92.44 106 PRO A O 1
ATOM 830 N N . ILE A 1 107 ? -9.639 -4.091 20.618 1.00 94.69 107 ILE A N 1
ATOM 831 C CA . ILE A 1 107 ? -8.199 -4.212 20.344 1.00 94.69 107 ILE A CA 1
ATOM 832 C C . ILE A 1 107 ? -7.793 -3.664 18.973 1.00 94.69 107 ILE A C 1
ATOM 834 O O . ILE A 1 107 ? -6.774 -2.996 18.865 1.00 94.69 107 ILE A O 1
ATOM 838 N N . ASP A 1 108 ? -8.612 -3.880 17.955 1.00 95.00 108 ASP A N 1
ATOM 839 C CA . ASP A 1 108 ? -8.483 -3.308 16.617 1.00 95.00 108 ASP A CA 1
ATOM 840 C C . ASP A 1 108 ? -8.547 -1.775 16.628 1.00 95.00 108 ASP A C 1
ATOM 842 O O . ASP A 1 108 ? -7.683 -1.121 16.048 1.00 95.00 108 ASP A O 1
ATOM 846 N N . VAL A 1 109 ? -9.495 -1.185 17.358 1.00 95.12 109 VAL A N 1
ATOM 847 C CA . VAL A 1 109 ? -9.581 0.275 17.540 1.00 95.12 109 VAL A CA 1
ATOM 848 C C . VAL A 1 109 ? -8.317 0.815 18.213 1.00 95.12 109 VAL A C 1
ATOM 850 O O . VAL A 1 109 ? -7.737 1.798 17.746 1.00 95.12 109 VAL A O 1
ATOM 853 N N . ARG A 1 110 ? -7.833 0.149 19.270 1.00 95.19 110 ARG A N 1
ATOM 854 C CA . ARG A 1 110 ? -6.591 0.545 19.957 1.00 95.19 110 ARG A CA 1
ATOM 855 C C . ARG A 1 110 ? -5.368 0.449 19.050 1.00 95.19 110 ARG A C 1
ATOM 857 O O . ARG A 1 110 ? -4.513 1.329 19.108 1.00 95.19 110 ARG A O 1
ATOM 864 N N . GLU A 1 111 ? -5.285 -0.580 18.210 1.00 96.88 111 GLU A N 1
ATOM 865 C CA . GLU A 1 111 ? -4.203 -0.721 17.231 1.00 96.88 111 GLU A CA 1
ATOM 866 C C . GLU A 1 111 ? -4.212 0.428 16.221 1.00 96.88 111 GLU A C 1
ATOM 868 O O . GLU A 1 111 ? -3.163 1.015 15.953 1.00 96.88 111 GLU A O 1
ATOM 873 N N . ILE A 1 112 ? -5.388 0.815 15.718 1.00 96.62 112 ILE A N 1
ATOM 874 C CA . ILE A 1 112 ? -5.514 1.969 14.820 1.00 96.62 112 ILE A CA 1
ATOM 875 C C . ILE A 1 112 ? -5.048 3.255 15.518 1.00 96.62 112 ILE A C 1
ATOM 877 O O . ILE A 1 112 ? -4.249 4.009 14.958 1.00 96.62 112 ILE A O 1
ATOM 881 N N . MET A 1 113 ? -5.479 3.489 16.761 1.00 95.19 113 MET A N 1
ATOM 882 C CA . MET A 1 113 ? -5.029 4.644 17.549 1.00 95.19 113 MET A CA 1
ATOM 883 C C . MET A 1 113 ? -3.508 4.638 17.761 1.00 95.19 113 MET A C 1
ATOM 885 O O . MET A 1 113 ? -2.869 5.689 17.678 1.00 95.19 113 MET A O 1
ATOM 889 N N . ALA A 1 114 ? -2.912 3.468 18.012 1.00 95.56 114 ALA A N 1
ATOM 890 C CA . ALA A 1 114 ? -1.471 3.324 18.187 1.00 95.56 114 ALA A CA 1
ATOM 891 C C . ALA A 1 114 ? -0.699 3.644 16.897 1.00 95.56 114 ALA A C 1
ATOM 893 O O . ALA A 1 114 ? 0.300 4.363 16.958 1.00 95.56 114 ALA A O 1
ATOM 894 N N . ILE A 1 115 ? -1.182 3.170 15.741 1.00 95.25 115 ILE A N 1
ATOM 895 C CA . ILE A 1 115 ? -0.606 3.475 14.420 1.00 95.25 115 ILE A CA 1
ATOM 896 C C . ILE A 1 115 ? -0.606 4.983 14.174 1.00 95.25 115 ILE A C 1
ATOM 898 O O . ILE A 1 115 ? 0.441 5.558 13.876 1.00 95.25 115 ILE A O 1
ATOM 902 N N . LEU A 1 116 ? -1.758 5.634 14.350 1.00 95.19 116 LEU A N 1
ATOM 903 C CA . LEU A 1 116 ? -1.893 7.074 14.117 1.00 95.19 116 LEU A CA 1
ATOM 904 C C . LEU A 1 116 ? -1.019 7.887 15.080 1.00 95.19 116 LEU A C 1
ATOM 906 O O . LEU A 1 116 ? -0.373 8.847 14.668 1.00 95.19 116 LEU A O 1
ATOM 910 N N . LYS A 1 117 ? -0.926 7.478 16.352 1.00 93.31 117 LYS A N 1
ATOM 911 C CA . LYS A 1 117 ? -0.056 8.139 17.333 1.00 93.31 117 LYS A CA 1
ATOM 912 C C . LYS A 1 117 ? 1.425 8.040 16.960 1.00 93.31 117 LYS A C 1
ATOM 914 O O . LYS A 1 117 ? 2.148 9.017 17.127 1.00 93.31 117 LYS A O 1
ATOM 919 N N . GLN A 1 118 ? 1.878 6.881 16.480 1.00 88.19 118 GLN A N 1
ATOM 920 C CA . GLN A 1 118 ? 3.262 6.701 16.028 1.00 88.19 118 GLN A CA 1
ATOM 921 C C . GLN A 1 118 ? 3.557 7.542 14.783 1.00 88.19 118 GLN A C 1
ATOM 923 O O . GLN A 1 118 ? 4.607 8.171 14.713 1.00 88.19 118 GLN A O 1
ATOM 928 N N . GLY A 1 119 ? 2.614 7.599 13.841 1.00 79.56 119 GLY A N 1
ATOM 929 C CA . GLY A 1 119 ? 2.758 8.364 12.604 1.00 79.56 119 GLY A CA 1
ATOM 930 C C . GLY A 1 119 ? 2.753 9.887 12.771 1.00 79.56 119 GLY A C 1
ATOM 931 O O . GLY A 1 119 ? 3.336 10.583 11.950 1.00 79.56 119 GLY A O 1
ATOM 932 N N . LEU A 1 120 ? 2.117 10.408 13.825 1.00 68.19 120 LEU A N 1
ATOM 933 C CA . LEU A 1 120 ? 2.056 11.847 14.131 1.00 68.19 120 LEU A CA 1
ATOM 934 C C . LEU A 1 120 ? 3.204 12.341 15.030 1.00 68.19 120 LEU A C 1
ATOM 936 O O . LEU A 1 120 ? 3.326 13.544 15.251 1.00 68.19 120 LEU A O 1
ATOM 940 N N . GLY A 1 121 ? 3.997 11.429 15.600 1.00 61.75 121 GLY A N 1
ATOM 941 C CA . GLY A 1 121 ? 5.085 11.742 16.533 1.00 61.75 121 GLY A CA 1
ATOM 942 C C . GLY A 1 121 ? 6.496 11.659 15.940 1.00 61.75 121 GLY A C 1
ATOM 943 O O . GLY A 1 121 ? 7.452 11.741 16.711 1.00 61.75 121 GLY A O 1
ATOM 944 N N . GLY A 1 122 ? 6.615 11.435 14.626 1.00 51.53 122 GLY A N 1
ATOM 945 C CA . GLY A 1 122 ? 7.877 11.331 13.882 1.00 51.53 122 GLY A CA 1
ATOM 946 C C . GLY A 1 122 ? 8.257 12.602 13.139 1.00 51.53 122 GLY A C 1
ATOM 947 O O . GLY A 1 122 ? 7.340 13.368 12.771 1.00 51.53 122 GLY A O 1
#

Solvent-accessible surface area (backbone atoms only — not comparable to full-atom values): 6850 Å² total; per-residue (Å²): 135,55,77,65,59,56,50,54,50,53,52,53,51,50,51,55,50,53,50,52,52,51,51,52,53,51,55,52,50,52,57,52,50,53,52,50,52,52,50,53,52,51,55,49,51,52,52,51,48,56,51,26,60,66,29,55,78,44,92,47,66,71,50,23,44,50,16,54,50,51,46,55,49,46,30,69,78,34,71,91,43,28,64,59,46,51,51,52,53,52,48,51,50,63,77,64,65,67,90,51,81,92,53,79,68,56,70,59,59,48,51,51,52,50,52,51,53,56,70,72,71,111

Foldseek 3Di:
DDPVVVVVVVVVVVVVVVVVVVVVVVVVVVVVVVVVVVVVVVVVLVVLLVCLLVQCPDPDPVSNVVSLVSLLVSVVVPVVCVVVSLVSLVVVCVVVVDCCPPHDPPPSNVSSVVSNVVVVVD

Mean predicted aligned error: 7.89 Å

Radius of gyration: 28.11 Å; Cα contacts (8 Å, |Δi|>4): 52; chains: 1; bounding box: 63×24×83 Å

pLDDT: mean 91.08, std 7.86, range [51.53, 98.31]